Protein AF-A0A379X1K3-F1 (afdb_monomer_lite)

Radius of gyration: 40.27 Å; chains: 1; bounding box: 116×52×67 Å

Foldseek 3Di:
DDDPDQPDDQPDDDDDDPVVSVVVSVVVSVCVVCVVVVVVVVPPVVVVCVVCVPVVCVVVVVVVVVVCVVCVVVVVVVVVVVVVVCVVVVPPPDDPPVPDPVNVLVVLVVCVVVVVDDPVRSVVVVVVVVVVVDDPVVPDDPPVQADEDDPPDDPVVVVVVCVVPVPHDYDYD

pLDDT: mean 77.22, std 11.02, range [40.72, 95.0]

Secondary structure (DSSP, 8-state):
------SSPP--SS---HHHHHHHHHHHHHHHHHHHHHHHHHS-HHHHHHH-HHHHHHHHHHHHHHHHHHHHHHHHHHHHHHHHHHHHTT--SS------HHHHHHHHHHHHHTTSS-HHHHHHHHHHHHHHHS-GGGTSPPGGG--EE-TT--HHHHHHHHHH-TTS--EE-

Organism: Salmonella enterica I (NCBI:txid59201)

InterPro domains:
  IPR002550 CNNM, transmembrane domain [PF01595] (45-121)
  IPR002550 CNNM, transmembrane domain [PS51846] (1-121)
  IPR046342 CBS domain superfamily [G3DSA:3.10.580.10] (117-171)

Sequence (173 aa):
MRHFRPPFPPFSRTNMSPELSEQLSFILSFSAGDGAVYPVRGFNPKRIGMIAPEAVALRIINPMRFCLFVFRPLVWLFNGMANNIFRLFKIPMVRKDDITSDDIYAVVEAGALAGVLRKQEHELIENVFELESRTVPSSMTPRESIIWFDLHEDEQSLKKKVAEHPQLKIFGV

Structure (mmCIF, N/CA/C/O backbone):
data_AF-A0A379X1K3-F1
#
_entry.id   AF-A0A379X1K3-F1
#
loop_
_atom_site.group_PDB
_atom_site.id
_atom_site.type_symbol
_atom_site.label_atom_id
_atom_site.label_alt_id
_atom_site.label_comp_id
_atom_site.label_asym_id
_atom_site.label_entity_id
_atom_site.label_seq_id
_atom_site.pdbx_PDB_ins_code
_atom_site.Cartn_x
_atom_site.Cartn_y
_atom_site.Cartn_z
_atom_site.occupancy
_atom_site.B_iso_or_equiv
_atom_site.auth_seq_id
_atom_site.auth_comp_id
_atom_site.auth_asym_id
_atom_site.auth_atom_id
_atom_site.pdbx_PDB_model_num
ATOM 1 N N . MET A 1 1 ? 46.167 -4.376 -9.633 1.00 40.72 1 MET A N 1
ATOM 2 C CA . MET A 1 1 ? 45.989 -2.962 -10.027 1.00 40.72 1 MET A CA 1
ATOM 3 C C . MET A 1 1 ? 46.550 -2.793 -11.432 1.00 40.72 1 MET A C 1
ATOM 5 O O . MET A 1 1 ? 47.754 -2.902 -11.606 1.00 40.72 1 MET A O 1
ATOM 9 N N . ARG A 1 2 ? 45.693 -2.688 -12.457 1.00 41.28 2 ARG A N 1
ATOM 10 C CA . ARG A 1 2 ? 46.133 -2.527 -13.854 1.00 41.28 2 ARG A CA 1
ATOM 11 C C . ARG A 1 2 ? 46.369 -1.039 -14.115 1.00 41.28 2 ARG A C 1
ATOM 13 O O . ARG A 1 2 ? 45.431 -0.258 -14.017 1.00 41.28 2 ARG A O 1
ATOM 20 N N . HIS A 1 3 ? 47.616 -0.675 -14.401 1.00 49.44 3 HIS A N 1
ATOM 21 C CA . HIS A 1 3 ? 48.018 0.682 -14.758 1.00 49.44 3 HIS A CA 1
ATOM 22 C C . HIS A 1 3 ? 47.271 1.153 -16.014 1.00 49.44 3 HIS A C 1
ATOM 24 O O . HIS A 1 3 ? 47.465 0.607 -17.100 1.00 49.44 3 HIS A O 1
ATOM 30 N N . PHE A 1 4 ? 46.425 2.171 -15.854 1.00 55.44 4 PHE A N 1
ATOM 31 C CA . PHE A 1 4 ? 45.872 2.956 -16.953 1.00 55.44 4 PHE A CA 1
ATOM 32 C C . PHE A 1 4 ? 47.024 3.776 -17.546 1.00 55.44 4 PHE A C 1
ATOM 34 O O . PHE A 1 4 ? 47.429 4.787 -16.980 1.00 55.44 4 PHE A O 1
ATOM 41 N N . ARG A 1 5 ? 47.620 3.304 -18.646 1.00 57.16 5 ARG A N 1
ATOM 42 C CA . ARG A 1 5 ? 48.559 4.115 -19.431 1.00 57.16 5 ARG A CA 1
ATOM 43 C C . ARG A 1 5 ? 47.739 5.117 -20.254 1.00 57.16 5 ARG A C 1
ATOM 45 O O . ARG A 1 5 ? 46.923 4.658 -21.056 1.00 57.16 5 ARG A O 1
ATOM 52 N N . PRO A 1 6 ? 47.911 6.440 -20.077 1.00 59.00 6 PRO A N 1
ATOM 53 C CA . PRO A 1 6 ? 47.260 7.419 -20.938 1.00 59.00 6 PRO A CA 1
ATOM 54 C C . PRO A 1 6 ? 47.773 7.265 -22.385 1.00 59.00 6 PRO A C 1
ATOM 56 O O . PRO A 1 6 ? 48.954 6.976 -22.587 1.00 59.00 6 PRO A O 1
ATOM 59 N N . PRO A 1 7 ? 46.907 7.425 -23.401 1.00 64.25 7 PRO A N 1
ATOM 60 C CA . PRO A 1 7 ? 47.256 7.184 -24.803 1.00 64.25 7 PRO A CA 1
ATOM 61 C C . PRO A 1 7 ? 48.091 8.308 -25.441 1.00 64.25 7 PRO A C 1
ATOM 63 O O . PRO A 1 7 ? 48.574 8.141 -26.559 1.00 64.25 7 PRO A O 1
ATOM 66 N N . PHE A 1 8 ? 48.268 9.445 -24.759 1.00 60.59 8 PHE A N 1
ATOM 67 C CA . PHE A 1 8 ? 48.995 10.598 -25.286 1.00 60.59 8 PHE A CA 1
ATOM 68 C C . PHE A 1 8 ? 50.446 10.634 -24.784 1.00 60.59 8 PHE A C 1
ATOM 70 O O . PHE A 1 8 ? 50.672 10.492 -23.580 1.00 60.59 8 PHE A O 1
ATOM 77 N N . PRO A 1 9 ? 51.441 10.842 -25.669 1.00 63.94 9 PRO A N 1
ATOM 78 C CA . PRO A 1 9 ? 52.820 11.045 -25.241 1.00 63.94 9 PRO A CA 1
ATOM 79 C C . PRO A 1 9 ? 52.941 12.350 -24.433 1.00 63.94 9 PRO A C 1
ATOM 81 O O . PRO A 1 9 ? 52.255 13.324 -24.762 1.00 63.94 9 PRO A O 1
ATOM 84 N N . PRO A 1 10 ? 53.811 12.409 -23.402 1.00 60.38 10 PRO A N 1
ATOM 85 C CA . PRO A 1 10 ? 54.069 13.648 -22.682 1.00 60.38 10 PRO A CA 1
ATOM 86 C C . PRO A 1 10 ? 54.560 14.700 -23.677 1.00 60.38 10 PRO A C 1
ATOM 88 O O . PRO A 1 10 ? 55.508 14.483 -24.437 1.00 60.38 10 PRO A O 1
ATOM 91 N N . PHE A 1 11 ? 53.864 15.832 -23.708 1.00 62.88 11 PHE A N 1
ATOM 92 C CA . PHE A 1 11 ? 54.161 16.955 -24.583 1.00 62.88 11 PHE A CA 1
ATOM 93 C C . PHE A 1 11 ? 55.443 17.642 -24.088 1.00 62.88 11 PHE A C 1
ATOM 95 O O . PHE A 1 11 ? 55.404 18.634 -23.369 1.00 62.88 11 PHE A O 1
ATOM 102 N N . SER A 1 12 ? 56.610 17.085 -24.416 1.00 60.09 12 SER A N 1
ATOM 103 C CA . SER A 1 12 ? 57.906 17.632 -24.000 1.00 60.09 12 SER A CA 1
ATOM 104 C C . SER A 1 12 ? 58.719 18.107 -25.195 1.00 60.09 12 SER A C 1
ATOM 106 O O . SER A 1 12 ? 59.532 17.368 -25.746 1.00 60.09 12 SER A O 1
ATOM 108 N N . ARG A 1 13 ? 58.535 19.386 -25.549 1.00 54.84 13 ARG A N 1
ATOM 109 C CA . ARG A 1 13 ? 59.580 20.193 -26.207 1.00 54.84 13 ARG A CA 1
ATOM 110 C C . ARG A 1 13 ? 59.754 21.621 -25.666 1.00 54.84 13 ARG A C 1
ATOM 112 O O . ARG A 1 13 ? 60.532 22.366 -26.248 1.00 54.84 13 ARG A O 1
ATOM 119 N N . THR A 1 14 ? 59.150 22.004 -24.536 1.00 59.62 14 THR A N 1
ATOM 120 C CA . THR A 1 14 ? 59.457 23.299 -23.889 1.00 59.62 14 THR A CA 1
ATOM 121 C C . THR A 1 14 ? 59.387 23.230 -22.359 1.00 59.62 14 THR A C 1
ATOM 123 O O . THR A 1 14 ? 58.336 22.923 -21.813 1.00 59.62 14 THR A O 1
ATOM 126 N N . ASN A 1 15 ? 60.518 23.530 -21.707 1.00 60.69 15 ASN A N 1
ATOM 127 C CA . ASN A 1 15 ? 60.754 24.027 -20.334 1.00 60.69 15 ASN A CA 1
ATOM 128 C C . ASN A 1 15 ? 59.575 24.097 -19.328 1.00 60.69 15 ASN A C 1
ATOM 130 O O . ASN A 1 15 ? 59.308 25.162 -18.773 1.00 60.69 15 ASN A O 1
ATOM 134 N N . MET A 1 16 ? 58.914 22.982 -19.015 1.00 59.44 16 MET A N 1
ATOM 135 C CA . MET A 1 16 ? 58.002 22.877 -17.866 1.00 59.44 16 MET A CA 1
ATOM 136 C C . MET A 1 16 ? 58.395 21.696 -16.981 1.00 59.44 16 MET A C 1
ATOM 138 O O . MET A 1 16 ? 58.909 20.690 -17.469 1.00 59.44 16 MET A O 1
ATOM 142 N N . SER A 1 17 ? 58.192 21.851 -15.669 1.00 66.19 17 SER A N 1
ATOM 143 C CA . SER A 1 17 ? 58.540 20.853 -14.658 1.00 66.19 17 SER A CA 1
ATOM 144 C C . SER A 1 17 ? 57.888 19.492 -14.959 1.00 66.19 17 SER A C 1
ATOM 146 O O . SER A 1 17 ? 56.751 19.446 -15.442 1.00 66.19 17 SER A O 1
ATOM 148 N N . PRO A 1 18 ? 58.585 18.373 -14.677 1.00 66.94 18 PRO A N 1
ATOM 149 C CA . PRO A 1 18 ? 58.125 17.028 -15.040 1.00 66.94 18 PRO A CA 1
ATOM 150 C C . PRO A 1 18 ? 56.753 16.675 -14.440 1.00 66.94 18 PRO A C 1
ATOM 152 O O . PRO A 1 18 ? 55.972 15.967 -15.070 1.00 66.94 18 PRO A O 1
ATOM 155 N N . GLU A 1 19 ? 56.412 17.248 -13.285 1.00 72.56 19 GLU A N 1
ATOM 156 C CA . GLU A 1 19 ? 55.128 17.045 -12.602 1.00 72.56 19 GLU A CA 1
ATOM 157 C C . GLU A 1 19 ? 53.937 17.694 -13.330 1.00 72.56 19 GLU A C 1
ATOM 159 O O . GLU A 1 19 ? 52.834 17.144 -13.341 1.00 72.56 19 GLU A O 1
ATOM 164 N N . LEU A 1 20 ? 54.138 18.848 -13.979 1.00 71.12 20 LEU A N 1
ATOM 165 C CA . LEU A 1 20 ? 53.059 19.543 -14.689 1.00 71.12 20 LEU A CA 1
ATOM 166 C C . LEU A 1 20 ? 52.678 18.820 -15.986 1.00 71.12 20 LEU A C 1
ATOM 168 O O . LEU A 1 20 ? 51.500 18.768 -16.336 1.00 71.12 20 LEU A O 1
ATOM 172 N N . SER A 1 21 ? 53.646 18.213 -16.678 1.00 70.75 21 SER A N 1
ATOM 173 C CA . SER A 1 21 ? 53.376 17.458 -17.909 1.00 70.75 21 SER A CA 1
ATOM 174 C C . SER A 1 21 ? 52.562 16.191 -17.641 1.00 70.75 21 SER A C 1
ATOM 176 O O . SER A 1 21 ? 51.682 15.848 -18.433 1.00 70.75 21 SER A O 1
ATOM 178 N N . GLU A 1 22 ? 52.843 15.489 -16.541 1.00 76.44 22 GLU A N 1
ATOM 179 C CA . GLU A 1 22 ? 52.096 14.289 -16.164 1.00 76.44 22 GLU A CA 1
ATOM 180 C C . GLU A 1 22 ? 50.653 14.650 -15.793 1.00 76.44 22 GLU A C 1
ATOM 182 O O . GLU A 1 22 ? 49.707 14.068 -16.332 1.00 76.44 22 GLU A O 1
ATOM 187 N N . GLN A 1 23 ? 50.472 15.693 -14.980 1.00 80.81 23 GLN A N 1
ATOM 188 C CA . GLN A 1 23 ? 49.152 16.148 -14.547 1.00 80.81 23 GLN A CA 1
ATOM 189 C C . GLN A 1 23 ? 48.288 16.627 -15.723 1.00 80.81 23 GLN A C 1
ATOM 191 O O . GLN A 1 23 ? 47.118 16.259 -15.821 1.00 80.81 23 GLN A O 1
ATOM 196 N N . LEU A 1 24 ? 48.868 17.371 -16.672 1.00 81.06 24 LEU A N 1
ATOM 197 C CA . LEU A 1 24 ? 48.163 17.809 -17.881 1.00 81.06 24 LEU A CA 1
ATOM 198 C C . LEU A 1 24 ? 47.766 16.633 -18.781 1.00 81.06 24 LEU A C 1
ATOM 200 O O . LEU A 1 24 ? 46.651 16.615 -19.301 1.00 81.06 24 LEU A O 1
ATOM 204 N N . SER A 1 25 ? 48.635 15.628 -18.935 1.00 78.19 25 SER A N 1
ATOM 205 C CA . SER A 1 25 ? 48.326 14.432 -19.731 1.00 78.19 25 SER A CA 1
ATOM 206 C C . SER A 1 25 ? 47.194 13.596 -19.122 1.00 78.19 25 SER A C 1
ATOM 208 O O . SER A 1 25 ? 46.338 13.078 -19.848 1.00 78.19 25 SER A O 1
ATOM 210 N N . PHE A 1 26 ? 47.146 13.520 -17.789 1.00 83.81 26 PHE A N 1
ATOM 211 C CA . PHE A 1 26 ? 46.085 12.848 -17.051 1.00 83.81 26 PHE A CA 1
ATOM 212 C C . PHE A 1 26 ? 44.754 13.593 -17.191 1.00 83.81 26 PHE A C 1
ATOM 214 O O . PHE A 1 26 ? 43.755 12.987 -17.576 1.00 83.81 26 PHE A O 1
ATOM 221 N N . ILE A 1 27 ? 44.751 14.912 -16.966 1.00 87.44 27 ILE A N 1
ATOM 222 C CA . ILE A 1 27 ? 43.552 15.756 -17.079 1.00 87.44 27 ILE A CA 1
ATOM 223 C C . ILE A 1 27 ? 42.985 15.717 -18.506 1.00 87.44 27 ILE A C 1
ATOM 225 O O . ILE A 1 27 ? 41.776 15.558 -18.682 1.00 87.44 27 ILE A O 1
ATOM 229 N N . LEU A 1 28 ? 43.844 15.802 -19.528 1.00 83.25 28 LEU A N 1
ATOM 230 C CA . LEU A 1 28 ? 43.429 15.711 -20.931 1.00 83.25 28 LEU A CA 1
ATOM 231 C C . LEU A 1 28 ? 42.836 14.341 -21.271 1.00 83.25 28 LEU A C 1
AT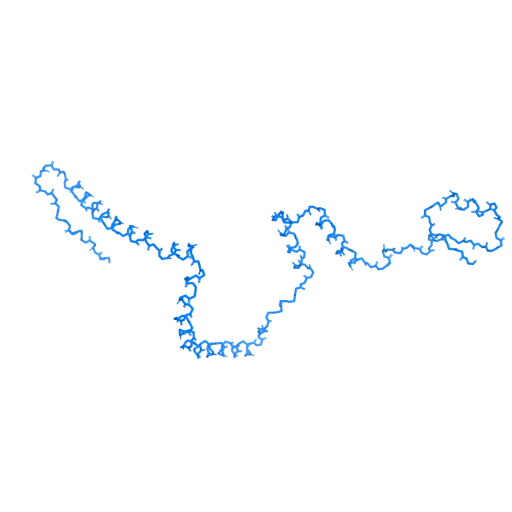OM 233 O O . LEU A 1 28 ? 41.805 14.274 -21.936 1.00 83.25 28 LEU A O 1
ATOM 237 N N . SER A 1 29 ? 43.449 13.256 -20.794 1.00 82.12 29 SER A N 1
ATOM 238 C CA . SER A 1 29 ? 42.951 11.898 -21.046 1.00 82.12 29 SER A CA 1
ATOM 239 C C . SER A 1 29 ? 41.617 11.633 -20.342 1.00 82.12 29 SER A C 1
ATOM 241 O O . SER A 1 29 ? 40.728 11.022 -20.932 1.00 82.12 29 SER A O 1
ATOM 243 N N . PHE A 1 30 ? 41.458 12.118 -19.107 1.00 85.25 30 PHE A N 1
ATOM 244 C CA . PHE A 1 30 ? 40.227 11.981 -18.327 1.00 85.25 30 PHE A CA 1
ATOM 245 C C . PHE A 1 30 ? 39.073 12.766 -18.968 1.00 85.25 30 PHE A C 1
ATOM 247 O O . PHE A 1 30 ? 38.037 12.196 -19.297 1.00 85.25 30 PHE A O 1
ATOM 254 N N . SER A 1 31 ? 39.297 14.048 -19.269 1.00 84.75 31 SER A N 1
ATOM 255 C CA . SER A 1 31 ? 38.299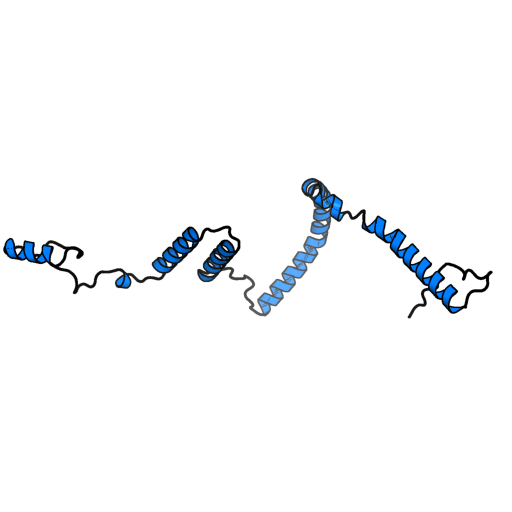 14.910 -19.914 1.00 84.75 31 SER A CA 1
ATOM 256 C C . SER A 1 31 ? 37.902 14.417 -21.310 1.00 84.75 31 SER A C 1
ATOM 258 O O . SER A 1 31 ? 36.723 14.431 -21.657 1.00 84.75 31 SER A O 1
ATOM 260 N N . ALA A 1 32 ? 38.853 13.917 -22.108 1.00 84.38 32 ALA A N 1
ATOM 261 C CA . ALA A 1 32 ? 38.549 13.347 -23.420 1.00 84.38 32 ALA A CA 1
ATOM 262 C C . ALA A 1 32 ? 37.698 12.066 -23.321 1.00 84.38 32 ALA A C 1
ATOM 264 O O . ALA A 1 32 ? 36.802 11.860 -24.142 1.00 84.38 32 ALA A O 1
ATOM 265 N N . GLY A 1 33 ? 37.950 11.225 -22.311 1.00 81.12 33 GLY A N 1
ATOM 266 C CA . GLY A 1 33 ? 37.162 10.022 -22.047 1.00 81.12 33 GLY A CA 1
ATOM 267 C C . GLY A 1 33 ? 35.728 10.350 -21.632 1.00 81.12 33 GLY A C 1
ATOM 268 O O . GLY A 1 33 ? 34.775 9.924 -22.289 1.00 81.12 33 GLY A O 1
ATOM 269 N N . ASP A 1 34 ? 35.565 11.153 -20.580 1.00 80.25 34 ASP A N 1
ATOM 270 C CA . ASP A 1 34 ? 34.245 11.542 -20.076 1.00 80.25 34 ASP A CA 1
ATOM 271 C C . ASP A 1 34 ? 33.470 12.416 -21.072 1.00 80.25 34 ASP A C 1
ATOM 273 O O . ASP A 1 34 ? 32.264 12.231 -21.257 1.00 80.25 34 ASP A O 1
ATOM 277 N N . GLY A 1 35 ? 34.153 13.319 -21.780 1.00 81.25 35 GLY A N 1
ATOM 278 C CA . GLY A 1 35 ? 33.556 14.215 -22.771 1.00 81.25 35 GLY A CA 1
ATOM 279 C C . GLY A 1 35 ? 32.941 13.485 -23.965 1.00 81.25 35 GLY A C 1
ATOM 280 O O . GLY A 1 35 ? 31.905 13.915 -24.467 1.00 81.25 35 GLY A O 1
ATOM 281 N N . ALA A 1 36 ? 33.517 12.358 -24.390 1.00 77.50 36 ALA A N 1
ATOM 282 C CA . ALA A 1 36 ? 32.936 11.520 -25.439 1.00 77.50 36 ALA A CA 1
ATOM 283 C C . ALA A 1 36 ? 31.762 10.661 -24.927 1.00 77.50 36 ALA A C 1
ATOM 285 O O . ALA A 1 36 ? 30.782 10.450 -25.642 1.00 77.50 36 ALA A O 1
ATOM 286 N N . VAL A 1 37 ? 31.826 10.185 -23.679 1.00 77.19 37 VAL A N 1
ATOM 287 C CA . VAL A 1 37 ? 30.797 9.314 -23.079 1.00 77.19 37 VAL A CA 1
ATOM 288 C C . VAL A 1 37 ? 29.548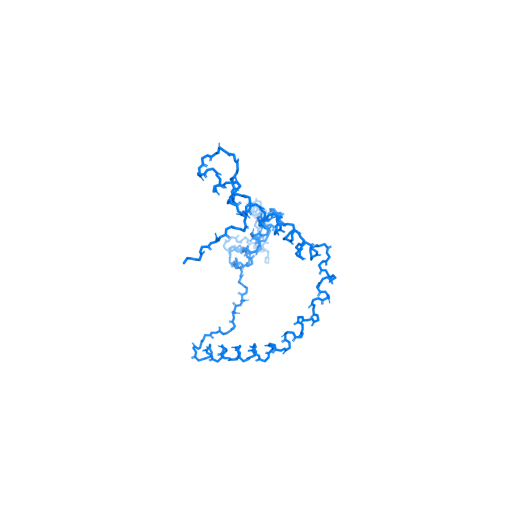 10.096 -22.645 1.00 77.19 37 VAL A C 1
ATOM 290 O O . VAL A 1 37 ? 28.425 9.595 -22.762 1.00 77.19 37 VAL A O 1
ATOM 293 N N . TYR A 1 38 ? 29.706 11.335 -22.180 1.00 78.88 38 TYR A N 1
ATOM 294 C CA . TYR A 1 38 ? 28.617 12.190 -21.703 1.00 78.88 38 TYR A CA 1
ATOM 295 C C . TYR A 1 38 ? 27.489 12.448 -22.733 1.00 78.88 38 TYR A C 1
ATOM 297 O O . TYR A 1 38 ? 26.324 12.221 -22.387 1.00 78.88 38 TYR A O 1
ATOM 305 N N . PRO A 1 39 ? 27.752 12.852 -23.997 1.00 74.44 39 PRO A N 1
ATOM 306 C CA . PRO A 1 39 ? 26.697 13.081 -24.988 1.00 74.44 39 PRO A CA 1
ATOM 307 C C . PRO A 1 39 ? 25.991 11.786 -25.413 1.00 74.44 39 PRO A C 1
ATOM 309 O O . PRO A 1 39 ? 24.776 11.795 -25.615 1.00 74.44 39 PRO A O 1
ATOM 312 N N . VAL A 1 40 ? 26.706 10.654 -25.459 1.00 73.19 40 VAL A N 1
ATOM 313 C CA . VAL A 1 40 ? 26.116 9.329 -25.732 1.00 73.19 40 VAL A CA 1
ATOM 314 C C . VAL A 1 40 ? 25.150 8.924 -24.613 1.00 73.19 40 VAL A C 1
ATOM 316 O O . VAL A 1 40 ? 24.058 8.428 -24.880 1.00 73.19 40 VAL A O 1
ATOM 319 N N . ARG A 1 41 ? 25.490 9.224 -23.352 1.00 64.75 41 ARG A N 1
ATOM 320 C CA . ARG A 1 41 ? 24.584 9.073 -22.200 1.00 64.75 41 ARG A CA 1
ATOM 321 C C . ARG A 1 41 ? 23.420 10.078 -22.233 1.00 64.75 41 ARG A C 1
ATOM 323 O O . ARG A 1 41 ? 22.365 9.815 -21.655 1.00 64.75 41 ARG A O 1
ATOM 330 N N . GLY A 1 42 ? 23.583 11.220 -22.899 1.00 64.00 42 GLY A N 1
ATOM 331 C CA . GLY A 1 42 ? 22.530 12.217 -23.120 1.00 64.00 42 GLY A CA 1
ATOM 332 C C . GLY A 1 42 ? 21.420 11.726 -24.054 1.00 64.00 42 GLY A C 1
ATOM 333 O O . GLY A 1 42 ? 20.244 12.005 -23.803 1.00 64.00 42 GLY A O 1
ATOM 334 N N . PHE A 1 43 ? 21.765 10.911 -25.059 1.00 65.56 43 PHE A N 1
ATOM 335 C CA . PHE A 1 43 ? 20.817 10.212 -25.937 1.00 65.56 43 PHE A CA 1
ATOM 336 C C . PHE A 1 43 ? 20.239 8.966 -25.248 1.00 65.56 43 PHE A C 1
ATOM 338 O O . PHE A 1 43 ? 20.291 7.838 -25.731 1.00 65.56 43 PHE A O 1
ATOM 345 N N . ASN A 1 44 ? 19.728 9.166 -24.038 1.00 66.44 44 ASN A N 1
ATOM 346 C CA . ASN A 1 44 ? 19.243 8.086 -23.207 1.00 66.44 44 ASN A CA 1
ATOM 347 C C . ASN A 1 44 ? 17.871 7.624 -23.735 1.00 66.44 44 ASN A C 1
ATOM 349 O O . ASN A 1 44 ? 16.940 8.438 -23.759 1.00 66.44 44 ASN A O 1
ATOM 353 N N . PRO A 1 45 ? 17.678 6.332 -24.067 1.00 65.38 45 PRO A N 1
ATOM 354 C CA . PRO A 1 45 ? 16.372 5.789 -24.465 1.00 65.38 45 PRO A CA 1
ATOM 355 C C . PRO A 1 45 ? 15.286 6.057 -23.411 1.00 65.38 45 PRO A C 1
ATOM 357 O O . PRO A 1 45 ? 14.102 6.135 -23.730 1.00 65.38 45 PRO A O 1
ATOM 360 N N . LYS A 1 46 ? 15.699 6.313 -22.164 1.00 69.00 46 LYS A N 1
ATOM 361 C CA . LYS A 1 46 ? 14.848 6.784 -21.072 1.00 69.00 46 LYS A CA 1
ATOM 362 C C . LYS A 1 46 ? 14.083 8.075 -21.402 1.00 69.00 46 LYS A C 1
ATOM 364 O O . LYS A 1 46 ? 12.903 8.151 -21.087 1.00 69.00 46 LYS A O 1
ATOM 369 N N . ARG A 1 47 ? 14.706 9.068 -22.058 1.00 70.69 47 ARG A N 1
ATOM 370 C CA . ARG A 1 47 ? 14.011 10.308 -22.468 1.00 70.69 47 ARG A CA 1
ATOM 371 C C . ARG A 1 47 ? 12.988 10.040 -23.570 1.00 70.69 47 ARG A C 1
ATOM 373 O O . ARG A 1 47 ? 11.890 10.578 -23.517 1.00 70.69 47 ARG A O 1
ATOM 380 N N . ILE A 1 48 ? 13.325 9.168 -24.520 1.00 70.06 48 ILE A N 1
ATOM 381 C CA . ILE A 1 48 ? 12.427 8.760 -25.612 1.00 70.06 48 ILE A CA 1
ATOM 382 C C . ILE A 1 48 ? 11.192 8.039 -25.046 1.00 70.06 48 ILE A C 1
ATOM 384 O O . ILE A 1 48 ? 10.073 8.306 -25.473 1.00 70.06 48 ILE A O 1
ATOM 388 N N . GLY A 1 49 ? 11.382 7.194 -24.028 1.00 72.50 49 GLY A N 1
ATOM 389 C CA . GLY A 1 49 ? 10.292 6.516 -23.318 1.00 72.50 49 GLY A CA 1
ATOM 390 C C . GLY A 1 49 ? 9.370 7.439 -22.517 1.00 72.50 49 GLY A C 1
ATOM 391 O O . GLY A 1 49 ? 8.213 7.093 -22.316 1.00 72.50 49 GLY A O 1
ATOM 392 N N . MET A 1 50 ? 9.845 8.611 -22.086 1.00 77.50 50 MET A N 1
ATOM 393 C CA . MET A 1 50 ? 9.031 9.573 -21.330 1.00 77.50 50 MET A CA 1
ATOM 394 C C . MET A 1 50 ? 8.135 10.448 -22.216 1.00 77.50 50 MET A C 1
ATOM 396 O O . MET A 1 50 ? 7.113 10.925 -21.740 1.00 77.50 50 MET A O 1
ATOM 400 N N . ILE A 1 51 ? 8.512 10.679 -23.479 1.00 81.94 51 ILE A N 1
ATOM 401 C CA . ILE A 1 51 ? 7.757 11.547 -24.402 1.00 81.94 51 ILE A CA 1
ATOM 402 C C . ILE A 1 51 ? 6.514 10.832 -24.957 1.00 81.94 51 ILE A C 1
ATOM 404 O O . ILE A 1 51 ? 5.503 11.477 -25.211 1.00 81.94 51 ILE A O 1
ATOM 408 N N . ALA A 1 52 ? 6.587 9.513 -25.153 1.00 80.00 52 ALA A N 1
ATOM 409 C CA . ALA A 1 52 ? 5.485 8.706 -25.682 1.00 80.00 52 ALA A CA 1
ATOM 410 C C . ALA A 1 52 ? 5.497 7.291 -25.066 1.00 80.00 52 ALA A C 1
ATOM 412 O O . ALA A 1 52 ? 5.937 6.333 -25.720 1.00 80.00 52 ALA A O 1
ATOM 413 N N . PRO A 1 53 ? 5.058 7.140 -23.804 1.00 81.12 53 PRO A N 1
ATOM 414 C CA . PRO A 1 53 ? 5.127 5.867 -23.092 1.00 81.12 53 PRO A CA 1
ATOM 415 C C . PRO A 1 53 ? 4.287 4.769 -23.760 1.00 81.12 53 PRO A C 1
ATOM 417 O O . PRO A 1 53 ? 4.719 3.618 -23.809 1.00 81.12 53 PRO A O 1
ATOM 420 N N . GLU A 1 54 ? 3.143 5.105 -24.356 1.00 85.38 54 GLU A N 1
ATOM 421 C CA . GLU A 1 54 ? 2.226 4.146 -24.982 1.00 85.38 54 GLU A CA 1
ATOM 422 C C . GLU A 1 54 ? 2.834 3.509 -26.236 1.00 85.38 54 GLU A C 1
ATOM 424 O O . GLU A 1 54 ? 2.831 2.287 -26.394 1.00 85.38 54 GLU A O 1
ATOM 429 N N . ALA A 1 55 ? 3.414 4.322 -27.123 1.00 83.69 55 ALA A N 1
ATOM 430 C CA . ALA A 1 55 ? 4.020 3.836 -28.362 1.00 83.69 55 ALA A CA 1
ATOM 431 C C . ALA A 1 55 ? 5.252 2.957 -28.088 1.00 83.69 55 ALA A C 1
ATOM 433 O O . ALA A 1 55 ? 5.496 1.969 -28.786 1.00 83.69 55 ALA A O 1
ATOM 434 N N . VAL A 1 56 ? 6.029 3.304 -27.058 1.00 84.69 56 VAL A N 1
ATOM 435 C CA . VAL A 1 56 ? 7.194 2.523 -26.630 1.00 84.69 56 VAL A CA 1
ATOM 436 C C . VAL A 1 56 ? 6.755 1.219 -25.957 1.00 84.69 56 VAL A C 1
ATOM 438 O O . VAL A 1 56 ? 7.301 0.162 -26.282 1.00 84.69 56 VAL A O 1
ATOM 441 N N . ALA A 1 57 ? 5.722 1.250 -25.111 1.00 85.88 57 ALA A N 1
ATOM 442 C CA . ALA A 1 57 ? 5.161 0.056 -24.480 1.00 85.88 57 ALA A CA 1
ATOM 443 C C . ALA A 1 57 ? 4.627 -0.947 -25.518 1.00 85.88 57 ALA A C 1
ATOM 445 O O . ALA A 1 57 ? 4.958 -2.133 -25.457 1.00 85.88 57 ALA A O 1
ATOM 446 N N . LEU A 1 58 ? 3.881 -0.475 -26.524 1.00 89.44 58 LEU A N 1
ATOM 447 C CA . LEU A 1 58 ? 3.340 -1.318 -27.598 1.00 89.44 58 LEU A CA 1
ATOM 448 C C . LEU A 1 58 ? 4.423 -1.957 -28.478 1.00 89.44 58 LEU A C 1
ATOM 450 O O . LEU A 1 58 ? 4.212 -3.042 -29.014 1.00 89.44 58 LEU A O 1
ATOM 454 N N . ARG A 1 59 ? 5.595 -1.331 -28.629 1.00 87.50 59 ARG A N 1
ATOM 455 C CA . ARG A 1 59 ? 6.720 -1.940 -29.361 1.00 87.50 59 ARG A CA 1
ATOM 456 C C . ARG A 1 59 ? 7.472 -2.973 -28.523 1.00 87.50 59 ARG A C 1
ATOM 458 O O . ARG A 1 59 ? 7.913 -3.985 -29.060 1.00 87.50 59 ARG A O 1
ATOM 465 N N . ILE A 1 60 ? 7.609 -2.736 -27.218 1.00 89.38 60 ILE A N 1
ATOM 466 C CA . ILE A 1 60 ? 8.368 -3.604 -26.301 1.00 89.38 60 ILE A CA 1
ATOM 467 C C . ILE A 1 60 ? 7.551 -4.821 -25.841 1.00 89.38 60 ILE A C 1
ATOM 469 O O . ILE A 1 60 ? 8.127 -5.858 -25.512 1.00 89.38 60 ILE A O 1
ATOM 473 N N . ILE A 1 61 ? 6.217 -4.756 -25.871 1.00 92.38 61 ILE A N 1
ATOM 474 C CA . ILE A 1 61 ? 5.364 -5.864 -25.417 1.00 92.38 61 ILE A CA 1
ATOM 475 C C . ILE A 1 61 ? 5.625 -7.175 -26.177 1.00 92.38 61 ILE A C 1
ATOM 477 O O . ILE A 1 61 ? 5.596 -8.245 -25.575 1.00 92.38 61 ILE A O 1
ATOM 481 N N . ASN A 1 62 ? 5.930 -7.112 -27.476 1.00 91.31 62 ASN A N 1
ATOM 482 C CA . ASN A 1 62 ? 6.176 -8.293 -28.307 1.00 91.31 62 ASN A CA 1
ATOM 483 C C . ASN A 1 62 ? 7.469 -9.041 -27.926 1.00 91.31 62 ASN A C 1
ATOM 485 O O . ASN A 1 62 ? 7.374 -10.230 -27.605 1.00 91.31 62 ASN A O 1
ATOM 489 N N . PRO A 1 63 ? 8.660 -8.404 -27.888 1.00 93.38 63 PRO A N 1
ATOM 490 C CA . PRO A 1 63 ? 9.867 -9.079 -27.412 1.00 93.38 63 PRO A CA 1
ATOM 491 C C . PRO A 1 63 ? 9.748 -9.496 -25.940 1.00 93.38 63 PRO A C 1
ATOM 493 O O . PRO A 1 63 ? 10.205 -10.576 -25.569 1.00 93.38 63 PRO A O 1
ATOM 496 N N . MET A 1 64 ? 9.062 -8.706 -25.108 1.00 92.75 64 MET A N 1
ATOM 497 C CA . MET A 1 64 ? 8.807 -9.062 -23.711 1.00 92.75 64 MET A CA 1
ATOM 498 C C . MET A 1 64 ? 7.958 -10.336 -23.585 1.00 92.75 64 MET A C 1
ATOM 500 O O . MET A 1 64 ? 8.28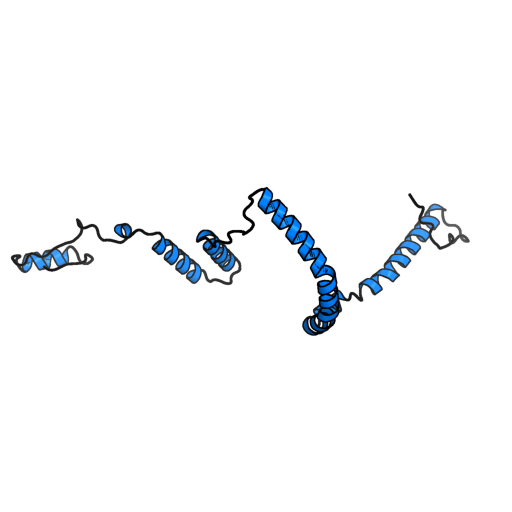3 -11.199 -22.774 1.00 92.75 64 MET A O 1
ATOM 504 N N . ARG A 1 65 ? 6.911 -10.503 -24.405 1.00 91.50 65 ARG A N 1
ATOM 505 C CA . ARG A 1 65 ? 6.089 -11.726 -24.441 1.00 91.50 65 ARG A CA 1
ATOM 506 C C . ARG A 1 65 ? 6.888 -12.953 -24.863 1.00 91.50 65 ARG A C 1
ATOM 508 O O . ARG A 1 65 ? 6.686 -14.016 -24.285 1.00 91.50 65 ARG A O 1
ATOM 515 N N . PHE A 1 66 ? 7.799 -12.813 -25.825 1.00 93.56 66 PHE A N 1
ATOM 516 C CA . PHE A 1 66 ? 8.681 -13.908 -26.227 1.00 93.56 66 PHE A CA 1
ATOM 517 C C . PHE A 1 66 ? 9.609 -14.330 -25.081 1.00 93.56 66 PHE A C 1
ATOM 519 O O . PHE A 1 66 ? 9.658 -15.509 -24.733 1.00 93.56 66 PHE A O 1
ATOM 526 N N . CYS A 1 67 ? 10.266 -13.372 -24.420 1.00 94.00 67 CYS A N 1
ATOM 527 C CA . CYS A 1 67 ? 11.061 -13.654 -23.224 1.00 94.00 67 CYS A CA 1
ATOM 528 C C . CYS A 1 67 ? 10.211 -14.316 -22.134 1.00 94.00 67 CYS A C 1
ATOM 530 O O . CYS A 1 67 ? 10.608 -15.336 -21.578 1.00 94.00 67 CYS A O 1
ATOM 532 N N . LEU A 1 68 ? 9.015 -13.788 -21.862 1.00 91.50 68 LEU A N 1
ATOM 533 C CA . LEU A 1 68 ? 8.099 -14.372 -20.886 1.00 91.50 68 LEU A CA 1
ATOM 534 C C . LEU A 1 68 ? 7.722 -15.803 -21.241 1.00 91.50 68 LEU A C 1
ATOM 536 O O . LEU A 1 68 ? 7.633 -16.610 -20.332 1.00 91.50 68 LEU A O 1
ATOM 540 N N . PHE A 1 69 ? 7.523 -16.135 -22.516 1.00 93.38 69 PHE A N 1
ATOM 541 C CA . PHE A 1 69 ? 7.230 -17.499 -22.948 1.00 93.38 69 PHE A CA 1
ATOM 542 C C . PHE A 1 69 ? 8.399 -18.451 -22.664 1.00 93.38 69 PHE A C 1
ATOM 544 O O . PHE A 1 69 ? 8.186 -19.516 -22.088 1.00 93.38 69 PHE A O 1
ATOM 551 N N . VAL A 1 70 ? 9.628 -18.038 -22.987 1.00 95.00 70 VAL A N 1
ATOM 552 C CA . VAL A 1 70 ? 10.848 -18.829 -22.740 1.00 95.00 70 VAL A CA 1
ATOM 553 C C . VAL A 1 70 ? 11.118 -19.001 -21.244 1.00 95.00 70 VAL A C 1
ATOM 555 O O . VAL A 1 70 ? 11.460 -20.092 -20.795 1.00 95.00 70 VAL A O 1
ATOM 558 N N . PHE A 1 71 ? 10.926 -17.947 -20.449 1.00 94.31 71 PHE A N 1
ATOM 559 C CA . PHE A 1 71 ? 11.148 -17.986 -19.004 1.00 94.31 71 PHE A CA 1
ATOM 560 C C . PHE A 1 71 ? 9.949 -18.532 -18.218 1.00 94.31 71 PHE A C 1
ATOM 562 O O . PHE A 1 71 ? 10.106 -18.890 -17.055 1.00 94.31 71 PHE A O 1
ATOM 569 N N . ARG A 1 72 ? 8.763 -18.665 -18.824 1.00 92.31 72 ARG A N 1
ATOM 570 C CA . ARG A 1 72 ? 7.556 -19.209 -18.180 1.00 92.31 72 ARG A CA 1
ATOM 571 C C . ARG A 1 72 ? 7.774 -20.573 -17.513 1.00 92.31 72 ARG A C 1
ATOM 573 O O . ARG A 1 72 ? 7.404 -20.691 -16.345 1.00 92.31 72 ARG A O 1
ATOM 580 N N . PRO A 1 73 ? 8.354 -21.593 -18.184 1.00 92.62 73 PRO A N 1
ATOM 581 C CA . PRO A 1 73 ? 8.610 -22.886 -17.549 1.00 92.62 73 PRO A CA 1
ATOM 582 C C . PRO A 1 73 ? 9.611 -22.778 -16.395 1.00 92.62 73 PRO A C 1
ATOM 584 O O . PRO A 1 73 ? 9.447 -23.453 -15.382 1.00 92.62 73 PRO A O 1
ATOM 587 N N . LEU A 1 74 ? 10.604 -21.889 -16.508 1.00 94.19 74 LEU A N 1
ATOM 588 C CA . LEU A 1 74 ? 11.572 -21.642 -15.442 1.00 94.19 74 LEU A CA 1
ATOM 589 C C . LEU A 1 74 ? 10.885 -21.029 -14.215 1.00 94.19 74 LEU A C 1
ATOM 591 O O . LEU A 1 74 ? 11.045 -21.526 -13.105 1.00 94.19 74 LEU A O 1
ATOM 595 N N . VAL A 1 75 ? 10.059 -20.001 -14.414 1.00 90.88 75 VAL A N 1
ATOM 596 C CA . VAL A 1 75 ? 9.291 -19.360 -13.337 1.00 90.88 75 VAL A CA 1
ATOM 597 C C . VAL A 1 75 ? 8.332 -20.354 -12.680 1.00 90.88 75 VAL A C 1
ATOM 599 O O . VAL A 1 75 ? 8.227 -20.376 -11.458 1.00 90.88 75 VAL A O 1
ATOM 602 N N . TRP A 1 76 ? 7.666 -21.208 -13.462 1.00 92.19 76 TRP A N 1
ATOM 603 C CA . TRP A 1 76 ? 6.794 -22.253 -12.921 1.00 92.19 76 TRP A CA 1
ATOM 604 C C . TRP A 1 76 ? 7.562 -23.259 -12.057 1.00 92.19 76 TRP A C 1
ATOM 606 O O . TRP A 1 76 ? 7.110 -23.577 -10.959 1.00 92.19 76 TRP A O 1
ATOM 616 N N . LEU A 1 77 ? 8.742 -23.703 -12.500 1.00 94.19 77 LEU A N 1
ATOM 617 C CA . LEU A 1 77 ? 9.597 -24.605 -11.728 1.00 94.19 77 LEU A CA 1
ATOM 618 C C . LEU A 1 77 ? 10.031 -23.966 -10.402 1.00 94.19 77 LEU A C 1
ATOM 620 O O . LEU A 1 77 ? 9.892 -24.581 -9.347 1.00 94.19 77 LEU A O 1
ATOM 624 N N . PHE A 1 78 ? 10.514 -22.722 -10.439 1.00 91.88 78 PHE A N 1
ATOM 625 C CA . PHE A 1 78 ? 10.950 -22.001 -9.241 1.00 91.88 78 PHE A CA 1
ATOM 626 C C . PHE A 1 78 ? 9.800 -21.733 -8.268 1.00 91.88 78 PHE A C 1
ATOM 628 O O . PHE A 1 78 ? 9.942 -22.006 -7.076 1.00 91.88 78 PHE A O 1
ATOM 635 N N . ASN A 1 79 ? 8.646 -21.278 -8.760 1.00 87.94 79 ASN A N 1
ATOM 636 C CA . ASN A 1 79 ? 7.461 -21.093 -7.924 1.00 87.94 79 ASN A CA 1
ATOM 637 C C . ASN A 1 79 ? 6.958 -22.424 -7.358 1.00 87.94 79 ASN A C 1
ATOM 639 O O . ASN A 1 79 ? 6.575 -22.475 -6.196 1.00 87.94 79 ASN A O 1
ATOM 643 N N . GLY A 1 80 ? 7.005 -23.512 -8.130 1.00 88.69 80 GLY A N 1
ATOM 644 C CA . GLY A 1 80 ? 6.665 -24.850 -7.650 1.00 88.69 80 GLY A CA 1
ATOM 645 C C . GLY A 1 80 ? 7.596 -25.324 -6.531 1.00 88.69 80 GLY A C 1
ATOM 646 O O . GLY A 1 80 ? 7.125 -25.831 -5.513 1.00 88.69 80 GLY A O 1
ATOM 647 N N . MET A 1 81 ? 8.908 -25.108 -6.674 1.00 89.31 81 MET A N 1
ATOM 648 C CA . MET A 1 81 ? 9.891 -25.411 -5.627 1.00 89.31 81 MET A CA 1
ATOM 649 C C . MET A 1 81 ? 9.667 -24.562 -4.371 1.00 89.31 81 MET A C 1
ATOM 651 O O . MET A 1 81 ? 9.641 -25.110 -3.271 1.00 89.31 81 MET A O 1
ATOM 655 N N . ALA A 1 82 ? 9.439 -23.254 -4.522 1.00 86.00 82 ALA A N 1
ATOM 656 C CA . ALA A 1 82 ? 9.127 -22.364 -3.406 1.00 86.00 82 ALA A CA 1
ATOM 657 C C . ALA A 1 82 ? 7.822 -22.777 -2.703 1.00 86.00 82 ALA A C 1
ATOM 659 O O . ALA A 1 82 ? 7.772 -22.905 -1.487 1.00 86.00 82 ALA A O 1
ATOM 660 N N . ASN A 1 83 ? 6.771 -23.089 -3.454 1.00 84.81 83 ASN A N 1
ATOM 661 C CA . ASN A 1 83 ? 5.495 -23.532 -2.898 1.00 84.81 83 ASN A CA 1
ATOM 662 C C . ASN A 1 83 ? 5.632 -24.870 -2.144 1.00 84.81 83 ASN A C 1
ATOM 664 O O . ASN A 1 83 ? 5.041 -25.056 -1.082 1.00 84.81 83 ASN A O 1
ATOM 668 N N . ASN A 1 84 ? 6.459 -25.791 -2.648 1.00 87.00 84 ASN A N 1
ATOM 669 C CA . ASN A 1 84 ? 6.784 -27.033 -1.946 1.00 87.00 84 ASN A CA 1
ATOM 670 C C . ASN A 1 84 ? 7.592 -26.789 -0.667 1.00 87.00 84 ASN A C 1
ATOM 672 O O . ASN A 1 84 ? 7.304 -27.432 0.343 1.00 87.00 84 ASN A O 1
ATOM 676 N N . ILE A 1 85 ? 8.550 -25.852 -0.675 1.00 87.19 85 ILE A N 1
ATOM 677 C CA . ILE A 1 85 ? 9.303 -25.511 0.537 1.00 87.19 85 ILE A CA 1
ATOM 678 C C . ILE A 1 85 ? 8.365 -24.911 1.587 1.00 87.19 85 ILE A C 1
ATOM 680 O O . ILE A 1 85 ? 8.314 -25.393 2.714 1.00 87.19 85 ILE A O 1
ATOM 684 N N . PHE A 1 86 ? 7.531 -23.938 1.215 1.00 84.38 86 PHE A N 1
ATOM 685 C CA . PHE A 1 86 ? 6.582 -23.316 2.138 1.00 84.38 86 PHE A CA 1
ATOM 686 C C . PHE A 1 86 ? 5.555 -24.314 2.679 1.00 84.38 86 PHE A C 1
ATOM 688 O O . PHE A 1 86 ? 5.235 -24.275 3.868 1.00 84.38 86 PHE A O 1
ATOM 695 N N . ARG A 1 87 ? 5.096 -25.261 1.848 1.00 80.12 87 ARG A N 1
ATOM 696 C CA . ARG A 1 87 ? 4.219 -26.358 2.280 1.00 80.12 87 ARG A CA 1
ATOM 697 C C . ARG A 1 87 ? 4.910 -27.295 3.270 1.00 80.12 87 ARG A C 1
ATOM 699 O O . ARG A 1 87 ? 4.266 -27.720 4.227 1.00 80.12 87 ARG A O 1
ATOM 706 N N . LEU A 1 88 ? 6.196 -27.594 3.074 1.00 84.81 88 LEU A N 1
ATOM 707 C CA . LEU A 1 88 ? 6.986 -28.405 4.006 1.00 84.81 88 LEU A CA 1
ATOM 708 C C . LEU A 1 88 ? 7.158 -27.700 5.360 1.00 84.81 88 LEU A C 1
ATOM 710 O O . LEU A 1 88 ? 7.041 -28.336 6.403 1.00 84.81 88 LEU A O 1
ATOM 714 N N . PHE A 1 89 ? 7.353 -26.380 5.344 1.00 84.12 89 PHE A N 1
ATOM 715 C CA . PHE A 1 89 ? 7.480 -25.551 6.546 1.00 84.12 89 PHE A CA 1
ATOM 716 C C . PHE A 1 89 ? 6.137 -25.086 7.143 1.00 84.12 89 PHE A C 1
ATOM 718 O O . PHE A 1 89 ? 6.140 -24.376 8.145 1.00 84.12 89 PHE A O 1
ATOM 725 N N . LYS A 1 90 ? 4.987 -25.483 6.569 1.00 73.38 90 LYS A N 1
ATOM 726 C CA . LYS A 1 90 ? 3.630 -25.066 6.992 1.00 73.38 90 LYS A CA 1
ATOM 727 C C . LYS A 1 90 ? 3.466 -23.544 7.162 1.00 73.38 90 LYS A C 1
ATOM 729 O O . LYS A 1 90 ? 2.688 -23.091 7.999 1.00 73.38 90 LYS A O 1
ATOM 734 N N . ILE A 1 91 ? 4.169 -22.749 6.358 1.00 71.38 91 ILE A N 1
ATOM 735 C CA . ILE A 1 91 ? 4.007 -21.293 6.363 1.00 71.38 91 ILE A CA 1
ATOM 736 C C . ILE A 1 91 ? 2.788 -20.963 5.490 1.00 71.38 91 ILE A C 1
ATOM 738 O O . ILE A 1 91 ? 2.719 -21.444 4.354 1.00 71.38 91 ILE A O 1
ATOM 742 N N . PRO A 1 92 ? 1.806 -20.189 5.987 1.00 65.19 92 PRO A N 1
ATOM 743 C CA . PRO A 1 92 ? 0.643 -19.811 5.193 1.00 65.19 92 PRO A CA 1
ATOM 744 C C . PRO A 1 92 ? 1.095 -19.036 3.946 1.00 65.19 92 PRO A C 1
ATOM 746 O O . PRO A 1 92 ? 1.684 -17.965 4.041 1.00 65.19 92 PRO A O 1
ATOM 749 N N . MET A 1 93 ? 0.838 -19.609 2.767 1.00 62.47 93 MET A N 1
ATOM 750 C CA . MET A 1 93 ? 1.253 -19.060 1.463 1.00 62.47 93 MET A CA 1
ATOM 751 C C . MET A 1 93 ? 0.338 -17.947 0.948 1.00 62.47 93 MET A C 1
ATOM 753 O O . MET A 1 93 ? 0.628 -17.318 -0.065 1.00 62.47 93 MET A O 1
ATOM 757 N N . VAL A 1 94 ? -0.772 -17.711 1.641 1.00 63.12 94 VAL A N 1
ATOM 758 C CA . VAL A 1 94 ? -1.693 -16.618 1.359 1.00 63.12 94 VAL A CA 1
ATOM 759 C C . VAL A 1 94 ? -1.430 -15.566 2.417 1.00 63.12 94 VAL A C 1
ATOM 761 O O . VAL A 1 94 ? -1.659 -15.803 3.605 1.00 63.12 94 VAL A O 1
ATOM 764 N N . ARG A 1 95 ? -0.921 -14.412 1.984 1.00 58.28 95 ARG A N 1
ATOM 765 C CA . ARG A 1 95 ? -0.971 -13.220 2.815 1.00 58.28 95 ARG A CA 1
ATOM 766 C C . ARG A 1 95 ? -2.454 -12.953 3.049 1.00 58.28 95 ARG A C 1
ATOM 768 O O . ARG A 1 95 ? -3.198 -12.745 2.095 1.00 58.28 95 ARG A O 1
ATOM 775 N N . LYS A 1 96 ? -2.900 -13.084 4.296 1.00 58.88 96 LYS A N 1
ATOM 776 C CA . LYS A 1 96 ? -4.198 -12.560 4.705 1.00 58.88 96 LYS A CA 1
ATOM 777 C C . LYS A 1 96 ? -4.087 -11.047 4.602 1.00 58.88 96 LYS A C 1
ATOM 779 O O . LYS A 1 96 ? -3.677 -10.399 5.556 1.00 58.88 96 LYS A O 1
ATOM 784 N N . ASP A 1 97 ? -4.372 -10.512 3.423 1.00 62.91 97 ASP A N 1
ATOM 785 C CA . ASP A 1 97 ? -4.679 -9.096 3.247 1.00 62.91 97 ASP A CA 1
ATOM 786 C C . ASP A 1 97 ? -6.146 -8.888 3.667 1.00 62.91 97 ASP A C 1
ATOM 788 O O . ASP A 1 97 ? -6.977 -8.405 2.899 1.00 62.91 97 ASP A O 1
ATOM 792 N N . ASP A 1 98 ? -6.485 -9.350 4.875 1.00 72.31 98 ASP A N 1
ATOM 793 C CA . ASP A 1 98 ? -7.762 -9.035 5.496 1.00 72.31 98 ASP A CA 1
ATOM 794 C C . ASP A 1 98 ? -7.639 -7.573 5.927 1.00 72.31 98 ASP A C 1
ATOM 796 O O . ASP A 1 98 ? -6.981 -7.259 6.918 1.00 72.31 98 ASP A O 1
ATOM 800 N N . ILE A 1 99 ? -8.192 -6.676 5.111 1.00 73.00 99 ILE A N 1
ATOM 801 C CA . ILE A 1 99 ? -8.226 -5.246 5.407 1.00 73.00 99 ILE A CA 1
ATOM 802 C C . ILE A 1 99 ? -8.983 -5.061 6.722 1.00 73.00 99 ILE A C 1
ATOM 804 O O . ILE A 1 99 ? -10.168 -5.390 6.816 1.00 73.00 99 ILE A O 1
ATOM 808 N N . THR A 1 100 ? -8.284 -4.562 7.736 1.00 81.50 100 THR A N 1
ATOM 809 C CA . THR A 1 100 ? -8.847 -4.301 9.065 1.00 81.50 100 THR A CA 1
ATOM 810 C C . THR A 1 100 ? -9.345 -2.853 9.126 1.00 81.50 100 THR A C 1
ATOM 812 O O . THR A 1 100 ? -8.895 -2.003 8.357 1.00 81.50 100 THR A O 1
ATOM 815 N N . SER A 1 101 ? -10.265 -2.531 10.040 1.00 80.12 101 SER A N 1
ATOM 816 C CA . SER A 1 101 ? -10.722 -1.151 10.269 1.00 80.12 101 SER A CA 1
ATOM 817 C C . SER A 1 101 ? -9.557 -0.181 10.522 1.00 80.12 101 SER A C 1
ATOM 819 O O . SER A 1 101 ? -9.580 0.939 10.017 1.00 80.12 101 SER A O 1
ATOM 821 N N . ASP A 1 102 ? -8.496 -0.639 11.196 1.00 81.19 102 ASP A N 1
ATOM 822 C CA . ASP A 1 102 ? -7.269 0.138 11.428 1.00 81.19 102 ASP A CA 1
ATOM 823 C C . ASP A 1 102 ? -6.529 0.486 10.124 1.00 81.19 102 ASP A C 1
ATOM 825 O O . ASP A 1 102 ? -6.004 1.592 9.977 1.00 81.19 102 ASP A O 1
ATOM 829 N N . ASP A 1 103 ? -6.526 -0.422 9.142 1.00 83.31 103 ASP A N 1
ATOM 830 C CA . ASP A 1 103 ? -5.914 -0.172 7.832 1.00 83.31 103 ASP A CA 1
ATOM 831 C C . ASP A 1 103 ? -6.704 0.894 7.062 1.00 83.31 103 ASP A C 1
ATOM 833 O O . ASP A 1 103 ? -6.120 1.773 6.425 1.00 83.31 103 ASP A O 1
ATOM 837 N N . ILE A 1 104 ? -8.040 0.850 7.142 1.00 85.25 104 ILE A N 1
ATOM 838 C CA . ILE A 1 104 ? -8.905 1.869 6.536 1.00 85.25 104 ILE A CA 1
ATOM 839 C C . ILE A 1 104 ? -8.681 3.229 7.201 1.00 85.25 104 ILE A C 1
ATOM 841 O O . ILE A 1 104 ? -8.564 4.234 6.497 1.00 85.25 104 ILE A O 1
ATOM 845 N N . TYR A 1 105 ? -8.563 3.265 8.529 1.00 85.25 105 TYR A N 1
ATOM 846 C CA . TYR A 1 105 ? -8.274 4.491 9.268 1.00 85.25 105 TYR A CA 1
ATOM 847 C C . TYR A 1 105 ? -6.949 5.122 8.813 1.00 85.25 105 TYR A C 1
ATOM 849 O O . TYR A 1 105 ? -6.912 6.303 8.464 1.00 85.25 105 TYR A O 1
ATOM 857 N N . ALA A 1 106 ? -5.887 4.317 8.690 1.00 86.50 106 ALA A N 1
ATOM 858 C CA . ALA A 1 106 ? -4.582 4.775 8.210 1.00 86.50 106 ALA A CA 1
ATOM 859 C C . ALA A 1 106 ? -4.634 5.335 6.774 1.00 86.50 106 ALA A C 1
ATOM 861 O O . ALA A 1 106 ? -3.964 6.320 6.455 1.00 86.50 106 ALA A O 1
ATOM 862 N N . VAL A 1 107 ? -5.447 4.739 5.895 1.00 86.75 107 VAL A N 1
ATOM 863 C CA . VAL A 1 107 ? -5.645 5.231 4.521 1.00 86.75 107 VAL A CA 1
ATOM 864 C C . VAL A 1 107 ? -6.389 6.569 4.506 1.00 86.75 107 VAL A C 1
ATOM 866 O O . VAL A 1 107 ? -6.011 7.472 3.754 1.00 86.75 107 VAL A O 1
ATOM 869 N N . VAL A 1 108 ? -7.423 6.725 5.337 1.00 87.31 108 VAL A N 1
ATOM 870 C CA . VAL A 1 108 ? -8.182 7.980 5.462 1.00 87.31 108 VAL A CA 1
ATOM 871 C C . VAL A 1 108 ? -7.300 9.098 6.022 1.00 87.31 108 VAL A C 1
ATOM 873 O O . VAL A 1 108 ? -7.313 10.210 5.491 1.00 87.31 108 VAL A O 1
ATOM 876 N N . GLU A 1 109 ? -6.487 8.808 7.038 1.00 84.94 109 GLU A N 1
ATOM 877 C CA . GLU A 1 109 ? -5.532 9.758 7.616 1.00 84.94 109 GLU A CA 1
ATOM 878 C C . GLU A 1 109 ? -4.469 10.185 6.591 1.00 84.94 109 GLU A C 1
ATOM 880 O O . GLU A 1 109 ? -4.223 11.379 6.400 1.00 84.94 109 GLU A O 1
ATOM 885 N N . ALA A 1 110 ? -3.901 9.234 5.843 1.00 85.88 110 ALA A N 1
ATOM 886 C CA . ALA A 1 110 ? -2.956 9.533 4.770 1.00 85.88 110 ALA A CA 1
ATOM 887 C C . ALA A 1 110 ? -3.587 10.400 3.662 1.00 85.88 110 ALA A C 1
ATOM 889 O O . ALA A 1 110 ? -2.943 11.321 3.152 1.00 85.88 110 ALA A O 1
ATOM 890 N N . GLY A 1 111 ? -4.854 10.153 3.312 1.00 84.62 111 GLY A N 1
ATOM 891 C CA . GLY A 1 111 ? -5.608 10.969 2.356 1.00 84.62 111 GLY A CA 1
ATOM 892 C C . GLY A 1 111 ? -5.911 12.387 2.862 1.00 84.62 111 GLY A C 1
ATOM 893 O O . GLY A 1 111 ? -5.898 13.338 2.074 1.00 84.62 111 GLY A O 1
ATOM 894 N N . ALA A 1 112 ? -6.124 12.550 4.171 1.00 84.56 112 ALA A N 1
ATOM 895 C CA . ALA A 1 112 ? -6.277 13.852 4.817 1.00 84.56 112 ALA A CA 1
ATOM 896 C C . ALA A 1 112 ? -4.956 14.638 4.844 1.00 84.56 112 ALA A C 1
ATOM 898 O O . ALA A 1 112 ? -4.934 15.812 4.470 1.00 84.56 112 ALA A O 1
ATOM 899 N N . LEU A 1 113 ? -3.836 13.989 5.185 1.00 82.12 113 LEU A N 1
ATOM 900 C CA . LEU A 1 113 ? -2.496 14.596 5.149 1.00 82.12 113 LEU A CA 1
ATOM 901 C C . LEU A 1 113 ? -2.062 14.988 3.731 1.00 82.12 113 LEU A C 1
ATOM 903 O O . LEU A 1 113 ? -1.419 16.020 3.543 1.00 82.12 113 LEU A O 1
ATOM 907 N N . ALA A 1 114 ? -2.448 14.201 2.725 1.00 84.69 114 ALA A N 1
ATOM 908 C CA . ALA A 1 114 ? -2.217 14.512 1.316 1.00 84.69 114 ALA A CA 1
ATOM 909 C C . ALA A 1 114 ? -3.081 15.681 0.795 1.00 84.69 114 ALA A C 1
ATOM 911 O O . ALA A 1 114 ? -2.942 16.074 -0.364 1.00 84.69 114 ALA A O 1
ATOM 912 N N . GLY A 1 115 ? -3.975 16.235 1.624 1.00 81.69 115 GLY A N 1
ATOM 913 C CA . GLY A 1 115 ? -4.860 17.346 1.268 1.00 81.69 115 GLY A CA 1
ATOM 914 C C . GLY A 1 115 ? -5.971 16.969 0.285 1.00 81.69 115 GLY A C 1
ATOM 915 O O . GLY A 1 115 ? -6.598 17.856 -0.291 1.00 81.69 115 GLY A O 1
ATOM 916 N N . VAL A 1 116 ? -6.203 15.670 0.073 1.00 83.38 116 VAL A N 1
ATOM 917 C CA . VAL A 1 116 ? -7.257 15.151 -0.813 1.00 83.38 116 VAL A CA 1
ATOM 918 C C . VAL A 1 116 ? -8.611 15.175 -0.101 1.00 83.38 116 VAL A C 1
ATOM 920 O O . VAL A 1 116 ? -9.628 15.442 -0.736 1.00 83.38 116 VAL A O 1
ATOM 923 N N . LEU A 1 117 ? -8.609 14.946 1.216 1.00 80.75 117 LEU A N 1
ATOM 924 C CA . LEU A 1 117 ? -9.780 15.030 2.089 1.00 80.75 117 LEU A CA 1
ATOM 925 C C . LEU A 1 117 ? -9.812 16.367 2.829 1.00 80.75 117 LEU A C 1
ATOM 927 O O . LEU A 1 117 ? -8.811 16.819 3.393 1.00 80.75 117 LEU A O 1
ATOM 931 N N . ARG A 1 118 ? -10.984 17.003 2.861 1.00 82.19 118 ARG A N 1
ATOM 932 C CA . ARG A 1 118 ? -11.199 18.216 3.661 1.00 82.19 118 ARG A CA 1
ATOM 933 C C . ARG A 1 118 ? -11.369 17.845 5.136 1.00 82.19 118 ARG A C 1
ATOM 935 O O . ARG A 1 118 ? -11.886 16.780 5.454 1.00 82.19 118 ARG A O 1
ATOM 942 N N . LYS A 1 119 ? -11.035 18.765 6.051 1.00 80.06 119 LYS A N 1
ATOM 943 C CA . LYS A 1 119 ? -11.185 18.553 7.511 1.00 80.06 119 LYS A CA 1
ATOM 944 C C . LYS A 1 119 ? -12.583 18.070 7.917 1.00 80.06 119 LYS A C 1
ATOM 946 O O . LYS A 1 119 ? -12.714 17.201 8.764 1.00 80.06 119 LYS A O 1
ATOM 951 N N . GLN A 1 120 ? -13.609 18.602 7.261 1.00 82.50 120 GLN A N 1
ATOM 952 C CA . GLN A 1 120 ? -15.009 18.283 7.536 1.00 82.50 120 GLN A CA 1
ATOM 953 C C . GLN A 1 120 ? -15.405 16.869 7.081 1.00 82.50 120 GLN A C 1
ATOM 955 O O . GLN A 1 120 ? -16.259 16.240 7.692 1.00 82.50 120 GLN A O 1
ATOM 960 N N . GLU A 1 121 ? -14.774 16.358 6.021 1.00 83.81 121 GLU A N 1
ATOM 961 C CA . GLU A 1 121 ? -14.972 14.982 5.548 1.00 83.81 121 GLU A CA 1
ATOM 962 C C . GLU A 1 121 ? -14.247 13.989 6.464 1.00 83.81 121 GLU A C 1
ATOM 964 O O . GLU A 1 121 ? -14.769 12.913 6.732 1.00 83.81 121 GLU A O 1
ATOM 969 N N . HIS A 1 122 ? -13.083 14.375 6.995 1.00 83.56 122 HIS A N 1
ATOM 970 C CA . HIS A 1 122 ? -12.337 13.579 7.968 1.00 83.56 122 HIS A CA 1
ATOM 971 C C . HIS A 1 122 ? -13.106 13.406 9.289 1.00 83.56 122 HIS A C 1
ATOM 973 O O . HIS A 1 122 ? -13.325 12.272 9.704 1.00 83.56 122 HIS A O 1
ATOM 979 N N . GLU A 1 123 ? -13.608 14.499 9.882 1.00 85.38 123 GLU A N 1
ATOM 980 C CA . GLU A 1 123 ? -14.449 14.440 11.094 1.00 85.38 123 GLU A CA 1
ATOM 981 C C . GLU A 1 123 ? -15.711 13.595 10.879 1.00 85.38 123 GLU A C 1
ATOM 983 O O . GLU A 1 123 ? -16.146 12.870 11.772 1.00 85.38 123 GLU A O 1
ATOM 988 N N . LEU A 1 124 ? -16.331 13.666 9.696 1.00 86.62 124 LEU A N 1
ATOM 989 C CA . LEU A 1 124 ? -17.508 12.852 9.394 1.00 86.62 124 LEU A CA 1
ATOM 990 C C . LEU A 1 124 ? -17.169 11.355 9.418 1.00 86.62 124 LEU A C 1
ATOM 992 O O . LEU A 1 124 ? -17.911 10.568 10.003 1.00 86.62 124 LEU A O 1
ATOM 996 N N . ILE A 1 125 ? -16.058 10.967 8.788 1.00 86.75 125 ILE A N 1
ATOM 997 C CA . ILE A 1 125 ? -15.610 9.572 8.735 1.00 86.75 125 ILE A CA 1
ATOM 998 C C . ILE A 1 125 ? -15.255 9.068 10.141 1.00 86.75 125 ILE A C 1
ATOM 1000 O O . ILE A 1 125 ? -15.668 7.971 10.511 1.00 86.75 125 ILE A O 1
ATOM 1004 N N . GLU A 1 126 ? -14.569 9.880 10.946 1.00 85.31 126 GLU A N 1
ATOM 1005 C CA . GLU A 1 126 ? -14.234 9.563 12.340 1.00 85.31 126 GLU A CA 1
ATOM 1006 C C . GLU A 1 126 ? -15.491 9.312 13.189 1.00 85.31 126 GLU A C 1
ATOM 1008 O O . GLU A 1 126 ? -15.603 8.275 13.842 1.00 85.31 126 GLU A O 1
ATOM 1013 N N . ASN A 1 127 ? -16.494 10.192 13.093 1.00 84.81 127 ASN A N 1
ATOM 1014 C CA . ASN A 1 127 ? -17.770 10.025 13.793 1.00 84.81 127 ASN A CA 1
ATOM 1015 C C . ASN A 1 127 ? -18.506 8.739 13.378 1.00 84.81 127 ASN A C 1
ATOM 1017 O O . ASN A 1 127 ? -19.133 8.089 14.212 1.00 84.81 127 ASN A O 1
ATOM 1021 N N . VAL A 1 128 ? -18.450 8.352 12.099 1.00 86.69 128 VAL A N 1
ATOM 1022 C CA . VAL A 1 128 ? -19.077 7.109 11.614 1.00 86.69 128 VAL A CA 1
ATOM 1023 C C . VAL A 1 128 ? -18.400 5.876 12.216 1.00 86.69 128 VAL A C 1
ATOM 1025 O O . VAL A 1 128 ? -19.101 4.972 12.674 1.00 86.69 128 VAL A O 1
ATOM 1028 N N . PHE A 1 129 ? -17.066 5.851 12.279 1.00 83.50 129 PHE A N 1
ATOM 1029 C CA . PHE A 1 129 ? -16.332 4.769 12.944 1.00 83.50 129 PHE A CA 1
ATOM 1030 C C . PHE A 1 129 ? -16.600 4.731 14.454 1.00 83.50 129 PHE A C 1
ATOM 1032 O O . PHE A 1 129 ? -16.763 3.656 15.037 1.00 83.50 129 PHE A O 1
ATOM 1039 N N . GLU A 1 130 ? -16.723 5.894 15.100 1.00 82.69 130 GLU A N 1
ATOM 1040 C CA . GLU A 1 130 ? -17.084 5.959 16.516 1.00 82.69 130 GLU A CA 1
ATOM 1041 C C . GLU A 1 130 ? -18.486 5.373 16.755 1.00 82.69 130 GLU A C 1
ATOM 1043 O O . GLU A 1 130 ? -18.685 4.605 17.696 1.00 82.69 130 GLU A O 1
ATOM 1048 N N . LEU A 1 131 ? -19.450 5.660 15.875 1.00 82.31 131 LEU A N 1
ATOM 1049 C CA . LEU A 1 131 ? -20.805 5.108 15.954 1.00 82.31 131 LEU A CA 1
ATOM 1050 C C . LEU A 1 131 ? -20.851 3.587 15.756 1.00 82.31 131 LEU A C 1
ATOM 1052 O O . LEU A 1 131 ? -21.671 2.937 16.400 1.00 82.31 131 LEU A O 1
ATOM 1056 N N . GLU A 1 132 ? -19.988 3.019 14.910 1.00 75.25 132 GLU A N 1
ATOM 1057 C CA . GLU A 1 132 ? -19.867 1.563 14.736 1.00 75.25 132 GLU A CA 1
ATOM 1058 C C . GLU A 1 132 ? -19.359 0.877 16.015 1.00 75.25 132 GLU A C 1
ATOM 1060 O O . GLU A 1 132 ? -19.850 -0.187 16.395 1.00 75.25 132 GLU A O 1
ATOM 1065 N N . SER A 1 133 ? -18.404 1.501 16.711 1.00 72.69 133 SER A N 1
ATOM 1066 C CA . SER A 1 133 ? -17.852 0.967 17.964 1.00 72.69 133 SER A CA 1
ATOM 1067 C C . SER A 1 133 ? -18.734 1.228 19.195 1.00 72.69 133 SER A C 1
ATOM 1069 O O . SER A 1 133 ? -18.591 0.549 20.219 1.00 72.69 133 SER A O 1
ATOM 1071 N N . ARG A 1 134 ? -19.673 2.184 19.122 1.00 74.94 134 ARG A N 1
ATOM 1072 C CA . ARG A 1 134 ? -20.614 2.469 20.213 1.00 74.94 134 ARG A CA 1
ATOM 1073 C C . ARG A 1 134 ? -21.607 1.326 20.398 1.00 74.94 134 ARG A C 1
ATOM 1075 O O . ARG A 1 134 ? -22.298 0.885 19.486 1.00 74.94 134 ARG A O 1
ATOM 1082 N N . THR A 1 135 ? -21.738 0.880 21.642 1.00 71.75 135 THR A N 1
ATOM 1083 C CA . THR A 1 135 ? -22.713 -0.147 22.019 1.00 71.75 135 THR A CA 1
ATOM 1084 C C . THR A 1 135 ? -24.092 0.473 22.263 1.00 71.75 135 THR A C 1
ATOM 1086 O O . THR A 1 135 ? -24.208 1.577 22.792 1.00 71.75 135 THR A O 1
ATOM 1089 N N . VAL A 1 136 ? -25.164 -0.257 21.925 1.00 66.19 136 VAL A N 1
ATOM 1090 C CA . VAL A 1 136 ? -26.571 0.183 22.076 1.00 66.19 136 VAL A CA 1
ATOM 1091 C C . VAL A 1 136 ? -26.893 0.817 23.447 1.00 66.19 136 VAL A C 1
ATOM 1093 O O . VAL A 1 136 ? -27.547 1.862 23.457 1.00 66.19 136 VAL A O 1
ATOM 1096 N N . PRO A 1 137 ? -26.415 0.297 24.600 1.00 66.38 137 PRO A N 1
ATOM 1097 C CA . PRO A 1 137 ? -26.691 0.908 25.902 1.00 66.38 137 PRO A CA 1
ATOM 1098 C C . PRO A 1 137 ? -26.134 2.329 26.046 1.00 66.38 137 PRO A C 1
ATOM 1100 O O . PRO A 1 137 ? -26.693 3.119 26.797 1.00 66.38 137 PRO A O 1
ATOM 1103 N N . SER A 1 138 ? -25.061 2.676 25.324 1.00 66.00 138 SER A N 1
ATOM 1104 C CA . SER A 1 138 ? -24.420 3.995 25.410 1.00 66.00 138 SER A CA 1
ATOM 1105 C C . SER A 1 138 ? -25.197 5.088 24.672 1.00 66.00 138 SER A C 1
ATOM 1107 O O . SER A 1 138 ? -24.908 6.268 24.854 1.00 66.00 138 SER A O 1
ATOM 1109 N N . SER A 1 139 ? -26.155 4.704 23.824 1.00 68.69 139 SER A N 1
ATOM 1110 C CA . SER A 1 139 ? -27.008 5.627 23.071 1.00 68.69 139 SER A CA 1
ATOM 1111 C C . SER A 1 139 ? -28.460 5.638 23.566 1.00 68.69 139 SER A C 1
ATOM 1113 O O . SER A 1 139 ? -29.255 6.448 23.083 1.00 68.69 139 SER A O 1
ATOM 1115 N N . MET A 1 140 ? -28.833 4.750 24.494 1.00 76.75 140 MET A N 1
ATOM 1116 C CA . MET A 1 140 ? -30.179 4.699 25.069 1.00 76.75 140 MET A CA 1
ATOM 1117 C C . MET A 1 140 ? -30.311 5.659 26.251 1.00 76.75 140 MET A C 1
ATOM 1119 O O . MET A 1 140 ? -29.396 5.829 27.053 1.00 76.75 140 MET A O 1
ATOM 1123 N N . THR A 1 141 ? -31.491 6.259 26.388 1.00 73.88 141 THR A N 1
ATOM 1124 C CA . THR A 1 141 ? -31.877 6.960 27.614 1.00 73.88 141 THR A CA 1
ATOM 1125 C C . THR A 1 141 ? -32.102 5.913 28.715 1.00 73.88 141 THR A C 1
ATOM 1127 O O . THR A 1 141 ? -32.891 4.990 28.483 1.00 73.88 141 THR A O 1
ATOM 1130 N N . PRO A 1 142 ? -31.420 6.007 29.876 1.00 75.19 142 PRO A N 1
ATOM 1131 C CA . PRO A 1 142 ? -31.632 5.096 31.000 1.00 75.19 142 PRO A CA 1
ATOM 1132 C C . PRO A 1 142 ? -33.115 4.999 31.363 1.00 75.19 142 PRO A C 1
ATOM 1134 O O . PRO A 1 142 ? -33.841 5.991 31.303 1.00 75.19 142 PRO A O 1
ATOM 1137 N N . ARG A 1 143 ? -33.590 3.810 31.746 1.00 71.00 143 ARG A N 1
ATOM 1138 C CA . ARG A 1 143 ? -35.016 3.603 32.052 1.00 71.00 143 ARG A CA 1
ATOM 1139 C C . ARG A 1 143 ? -35.470 4.474 33.227 1.00 71.00 143 ARG A C 1
ATOM 1141 O O . ARG A 1 143 ? -36.621 4.894 33.280 1.00 71.00 143 ARG A O 1
ATOM 1148 N N . GLU A 1 144 ? -34.551 4.761 34.137 1.00 73.50 144 GLU A N 1
ATOM 1149 C CA . GLU A 1 144 ? -34.743 5.562 35.342 1.00 73.50 144 GLU A CA 1
ATOM 1150 C C . GLU A 1 144 ? -34.928 7.052 35.039 1.00 73.50 144 GLU A C 1
ATOM 1152 O O . GLU A 1 144 ? -35.444 7.782 35.880 1.00 73.50 144 GLU A O 1
ATOM 1157 N N . SER A 1 145 ? -34.523 7.513 33.851 1.00 71.88 145 SER A N 1
ATOM 1158 C CA . SER A 1 145 ? -34.706 8.898 33.420 1.00 71.88 145 SER A CA 1
ATOM 1159 C C . SER A 1 145 ? -35.906 9.085 32.493 1.00 71.88 145 SER A C 1
ATOM 1161 O O . SER A 1 145 ? -36.069 10.166 31.946 1.00 71.88 145 SER A O 1
ATOM 1163 N N . ILE A 1 146 ? -36.774 8.084 32.317 1.00 75.31 146 ILE A N 1
ATOM 1164 C CA . ILE A 1 146 ? -38.020 8.230 31.549 1.00 75.31 146 ILE A CA 1
ATOM 1165 C C . ILE A 1 146 ? -39.112 8.799 32.462 1.00 75.31 146 ILE A C 1
ATOM 1167 O O . ILE A 1 146 ? -39.332 8.293 33.556 1.00 75.31 146 ILE A O 1
ATOM 1171 N N . ILE A 1 147 ? -39.827 9.827 32.001 1.00 76.56 147 ILE A N 1
ATOM 1172 C CA . ILE A 1 147 ? -41.009 10.366 32.689 1.00 76.56 147 ILE A CA 1
ATOM 1173 C C . ILE A 1 147 ? -42.256 9.775 32.028 1.00 76.56 147 ILE A C 1
ATOM 1175 O O . ILE A 1 147 ? -42.434 9.902 30.815 1.00 76.56 147 ILE A O 1
ATOM 1179 N N . TRP A 1 148 ? -43.113 9.138 32.825 1.00 74.44 148 TRP A N 1
ATOM 1180 C CA . TRP A 1 148 ? -44.394 8.575 32.393 1.00 74.44 148 TRP A CA 1
ATOM 1181 C C . TRP A 1 148 ? -45.574 9.416 32.884 1.00 74.44 148 TRP A C 1
ATOM 1183 O O . TRP A 1 148 ? -45.529 10.040 33.953 1.00 74.44 148 TRP A O 1
ATOM 1193 N N . PHE A 1 149 ? -46.642 9.400 32.090 1.00 77.69 149 PHE A N 1
ATOM 1194 C CA . PHE A 1 149 ? -47.943 9.937 32.465 1.00 77.69 149 PHE A CA 1
ATOM 1195 C C . PHE A 1 149 ? -48.866 8.807 32.895 1.00 77.69 149 PHE A C 1
ATOM 1197 O O . PHE A 1 149 ? -48.916 7.762 32.250 1.00 77.69 149 PHE A O 1
ATOM 1204 N N . ASP A 1 150 ? -49.572 9.028 33.997 1.00 78.31 150 ASP A N 1
ATOM 1205 C CA . ASP A 1 150 ? -50.631 8.138 34.454 1.00 78.31 150 ASP A CA 1
ATOM 1206 C C . ASP A 1 150 ? -51.971 8.648 33.901 1.00 78.31 150 ASP A C 1
ATOM 1208 O O . ASP A 1 150 ? -52.232 9.853 33.904 1.00 78.31 150 ASP A O 1
ATOM 1212 N N . LEU A 1 151 ? -52.823 7.738 33.426 1.00 75.69 151 LEU A N 1
ATOM 1213 C CA . LEU A 1 151 ? -54.161 8.047 32.906 1.00 75.69 151 LEU A CA 1
ATOM 1214 C C . LEU A 1 151 ? -55.080 8.677 33.966 1.00 75.69 151 LEU A C 1
ATOM 1216 O O . LEU A 1 151 ? -56.081 9.302 33.617 1.00 75.69 151 LEU A O 1
ATOM 1220 N N . HIS A 1 152 ? -54.758 8.513 35.250 1.00 77.31 152 HIS A N 1
ATOM 1221 C CA . HIS A 1 152 ? -55.522 9.056 36.371 1.00 77.31 152 HIS A CA 1
ATOM 1222 C C . HIS A 1 152 ? -54.941 10.353 36.959 1.00 77.31 152 HIS A C 1
ATOM 1224 O O . HIS A 1 152 ? -55.409 10.810 38.003 1.00 77.31 152 HIS A O 1
ATOM 1230 N N . GLU A 1 153 ? -53.932 10.955 36.325 1.00 77.69 153 GLU A N 1
ATOM 1231 C CA . GLU A 1 153 ? -53.290 12.174 36.822 1.00 77.69 153 GLU A CA 1
ATOM 1232 C C . GLU A 1 153 ? -54.045 13.452 36.407 1.00 77.69 153 GLU A C 1
ATOM 1234 O O . GLU A 1 153 ? -54.532 13.574 35.284 1.00 77.69 153 GLU A O 1
ATOM 1239 N N . ASP A 1 154 ? -54.132 14.430 37.315 1.00 81.56 154 ASP A N 1
ATOM 1240 C CA . ASP A 1 154 ? -54.813 15.703 37.055 1.00 81.56 154 ASP A CA 1
ATOM 1241 C C . ASP A 1 154 ? -54.059 16.568 36.024 1.00 81.56 154 ASP A C 1
ATOM 1243 O O . ASP A 1 154 ? -52.822 16.600 35.983 1.00 81.56 154 ASP A O 1
ATOM 1247 N N . GLU A 1 155 ? -54.807 17.328 35.216 1.00 79.62 155 GLU A N 1
ATOM 1248 C CA . GLU A 1 155 ? -54.271 18.155 34.126 1.00 79.62 155 GLU A CA 1
ATOM 1249 C C . GLU A 1 155 ? -53.227 19.176 34.617 1.00 79.62 155 GLU A C 1
ATOM 1251 O O . GLU A 1 155 ? -52.271 19.497 33.901 1.00 79.62 155 GLU A O 1
ATOM 1256 N N . GLN A 1 156 ? -53.357 19.672 35.854 1.00 78.94 156 GLN A N 1
ATOM 1257 C CA . GLN A 1 156 ? -52.378 20.595 36.430 1.00 78.94 156 GLN A CA 1
ATOM 1258 C C . GLN A 1 156 ? -51.033 19.919 36.733 1.00 78.94 156 GLN A C 1
ATOM 1260 O O . GLN A 1 156 ? -49.981 20.532 36.533 1.00 78.94 156 GLN A O 1
ATOM 1265 N N . SER A 1 157 ? -51.050 18.653 37.163 1.00 77.88 157 SER A N 1
ATOM 1266 C CA . SER A 1 157 ? -49.835 17.871 37.439 1.00 77.88 157 SER A CA 1
ATOM 1267 C C . SER A 1 157 ? -49.084 17.541 36.145 1.00 77.88 157 SER A C 1
ATOM 1269 O O . SER A 1 157 ? -47.863 17.697 36.067 1.00 77.88 157 SER A O 1
ATOM 1271 N N . LEU A 1 158 ? -49.823 17.199 35.082 1.00 79.75 158 LEU A N 1
ATOM 1272 C CA . LEU A 1 158 ? -49.270 16.952 33.746 1.00 79.75 158 LEU A CA 1
ATOM 1273 C C . LEU A 1 158 ? -48.560 18.192 33.185 1.00 79.75 158 LEU A C 1
ATOM 1275 O O . LEU A 1 158 ? -47.407 18.112 32.758 1.00 79.75 158 LEU A O 1
ATOM 1279 N N . LYS A 1 159 ? -49.209 19.364 33.242 1.00 80.12 159 LYS A N 1
ATOM 1280 C CA . LYS A 1 159 ? -48.619 20.631 32.770 1.00 80.12 159 LYS A CA 1
ATOM 1281 C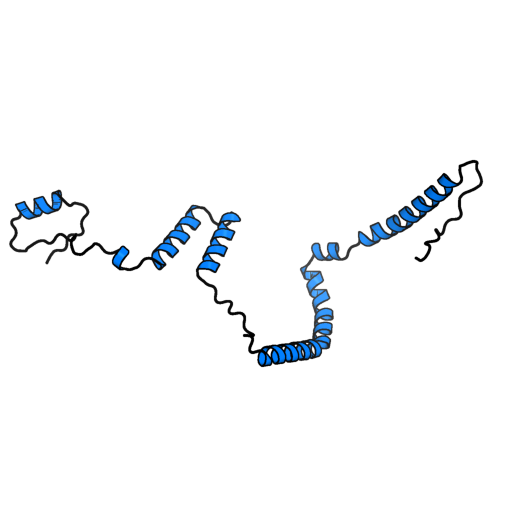 C . LYS A 1 159 ? -47.342 20.990 33.524 1.00 80.12 159 LYS A C 1
ATOM 1283 O O . LYS A 1 159 ? -46.396 21.491 32.918 1.00 80.12 159 LYS A O 1
ATOM 1288 N N . LYS A 1 160 ? -47.295 20.701 34.826 1.00 81.12 160 LYS A N 1
ATOM 1289 C CA . LYS A 1 160 ? -46.115 20.940 35.657 1.00 81.12 160 LYS A CA 1
ATOM 1290 C C . LYS A 1 160 ? -44.945 20.028 35.268 1.00 81.12 160 LYS A C 1
ATOM 1292 O O . LYS A 1 160 ? -43.845 20.533 35.061 1.00 81.12 160 LYS A O 1
ATOM 1297 N N . LYS A 1 161 ? -45.191 18.728 35.054 1.00 80.00 161 LYS A N 1
ATOM 1298 C CA . LYS A 1 161 ? -44.172 17.775 34.568 1.00 80.00 161 LYS A CA 1
ATOM 1299 C C . LYS A 1 161 ? -43.593 18.171 33.204 1.00 80.00 161 LYS A C 1
ATOM 1301 O O . LYS A 1 161 ? -42.387 18.072 33.004 1.00 80.00 161 LYS A O 1
ATOM 1306 N N . VAL A 1 162 ? -44.432 18.649 32.280 1.00 81.00 162 VAL A N 1
ATOM 1307 C CA . VAL A 1 162 ? -43.985 19.126 30.954 1.00 81.00 162 VAL A CA 1
ATOM 1308 C C . VAL A 1 162 ? -43.137 20.398 31.068 1.00 81.00 162 VAL A C 1
ATOM 1310 O O . VAL A 1 162 ? -42.136 20.530 30.368 1.00 81.00 162 VAL A O 1
ATOM 1313 N N . ALA A 1 163 ? -43.511 21.323 31.957 1.00 80.56 163 ALA A N 1
ATOM 1314 C CA . ALA A 1 163 ? -42.780 22.572 32.163 1.00 80.56 163 ALA A CA 1
ATOM 1315 C C . ALA A 1 163 ? -41.407 22.364 32.826 1.00 80.56 163 ALA A C 1
ATOM 1317 O O . ALA A 1 163 ? -40.454 23.065 32.493 1.00 80.56 163 ALA A O 1
ATOM 1318 N N . GLU A 1 164 ? -41.294 21.400 33.742 1.00 80.62 164 GLU A N 1
ATOM 1319 C CA . GLU A 1 164 ? -40.042 21.088 34.443 1.00 80.62 164 GLU A CA 1
ATOM 1320 C C . GLU A 1 164 ? -39.056 20.277 33.576 1.00 80.62 164 GLU A C 1
ATOM 1322 O O . GLU A 1 164 ? -37.843 20.370 33.773 1.00 80.62 164 GLU A O 1
ATOM 1327 N N . HIS A 1 165 ? -39.541 19.533 32.573 1.00 76.31 165 HIS A N 1
ATOM 1328 C CA . HIS A 1 165 ? -38.722 18.617 31.768 1.00 76.31 165 HIS A CA 1
ATOM 1329 C C . HIS A 1 165 ? -38.956 18.734 30.243 1.00 76.31 165 HIS A C 1
ATOM 1331 O O . HIS A 1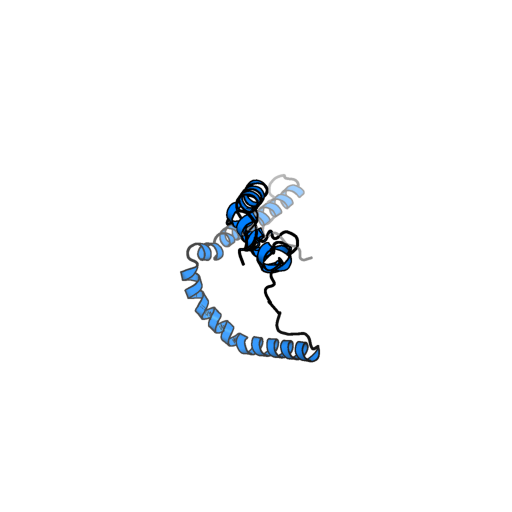 165 ? -39.425 17.788 29.609 1.00 76.31 165 HIS A O 1
ATOM 1337 N N . PRO A 1 166 ? -38.554 19.851 29.602 1.00 68.75 166 PRO A N 1
ATOM 1338 C CA . PRO A 1 166 ? -38.862 20.138 28.192 1.00 68.75 166 PRO A CA 1
ATOM 1339 C C . PRO A 1 166 ? -38.102 19.289 27.152 1.00 68.75 166 PRO A C 1
ATOM 1341 O O . PRO A 1 166 ? -38.440 19.311 25.973 1.00 68.75 166 PRO A O 1
ATOM 1344 N N . GLN A 1 167 ? -37.060 18.565 27.563 1.00 66.12 167 GLN A N 1
ATOM 1345 C CA . GLN A 1 167 ? -36.113 17.865 26.678 1.00 66.12 167 GLN A CA 1
ATOM 1346 C C . GLN A 1 167 ? -36.117 16.338 26.854 1.00 66.12 167 GLN A C 1
ATOM 1348 O O . GLN A 1 167 ? -35.343 15.622 26.221 1.00 66.12 167 GLN A O 1
ATOM 1353 N N . LEU A 1 168 ? -37.018 15.831 27.696 1.00 66.88 168 LEU A N 1
ATOM 1354 C CA . LEU A 1 168 ? -37.190 14.408 27.961 1.00 66.88 168 LEU A CA 1
ATOM 1355 C C . LEU A 1 168 ? -38.256 13.806 27.045 1.00 66.88 168 LEU A C 1
ATOM 1357 O O . LEU A 1 168 ? -39.279 14.419 26.755 1.00 66.88 168 LEU A O 1
ATOM 1361 N N . LYS A 1 169 ? -37.994 12.590 26.562 1.00 64.06 169 LYS A N 1
ATOM 1362 C CA . LYS A 1 169 ? -38.893 11.862 25.664 1.00 64.06 169 LYS A CA 1
ATOM 1363 C C . LYS A 1 169 ? -40.069 11.331 26.483 1.00 64.06 169 LYS A C 1
ATOM 1365 O O . LYS A 1 169 ? -39.897 10.417 27.285 1.00 64.06 169 LYS A O 1
ATOM 1370 N N . ILE A 1 170 ? -41.235 11.943 26.307 1.00 65.81 170 ILE A N 1
ATOM 1371 C CA . ILE A 1 170 ? -42.434 11.610 27.072 1.00 65.81 170 ILE A CA 1
ATOM 1372 C C . ILE A 1 170 ? -43.165 10.455 26.387 1.00 65.81 170 ILE A C 1
ATOM 1374 O O . ILE A 1 170 ? -43.508 10.552 25.208 1.00 65.81 170 ILE A O 1
ATOM 1378 N N . PHE A 1 171 ? -43.403 9.368 27.119 1.00 60.75 171 PHE A N 1
ATOM 1379 C CA . PHE A 1 171 ? -44.179 8.226 26.639 1.00 60.75 171 PHE A CA 1
ATOM 1380 C C . PHE A 1 171 ? -45.516 8.176 27.384 1.00 60.75 171 PHE A C 1
ATOM 1382 O O . PHE A 1 171 ? -45.544 8.109 28.613 1.00 60.75 171 PHE A O 1
ATOM 1389 N N . GLY A 1 172 ? -46.616 8.246 26.631 1.00 55.56 172 GLY A N 1
ATOM 1390 C CA . GLY A 1 172 ? -47.967 8.011 27.142 1.00 55.56 172 GLY A CA 1
ATOM 1391 C C . GLY A 1 172 ? -48.301 6.523 27.087 1.00 55.56 172 GLY A C 1
ATOM 1392 O O . GLY A 1 172 ? -47.940 5.857 26.114 1.00 55.56 172 GLY A O 1
ATOM 1393 N N . VAL A 1 173 ? -48.958 6.022 28.133 1.00 51.03 173 VAL A N 1
ATOM 1394 C CA . VAL A 1 173 ? -49.572 4.687 28.180 1.00 51.03 173 VAL A CA 1
ATOM 1395 C C . VAL A 1 173 ? -51.072 4.840 27.984 1.00 51.03 173 VAL A C 1
ATOM 1397 O O . VAL A 1 173 ? -51.627 5.805 28.554 1.00 51.03 173 VAL A O 1
#